Protein AF-A0A1S8MCD2-F1 (afdb_monomer)

Nearest PDB structures (foldseek):
  2xwx-assembly1_B  TM=6.513E-01  e=1.993E-03  Vibrio cholerae
  5uj6-assembly1_A  TM=4.988E-01  e=7.767E-04  Bacteroides uniformis str. 3978 T3 ii
  6nzg-assembly1_B  TM=4.673E-01  e=6.995E-04  Bacteroides uniformis
  5t9a-assembly2_B  TM=4.286E-01  e=3.362E-04  Bacteroides uniformis
  5t9g-assembly1_A  TM=4.268E-01  e=4.602E-04  Bacteroides uniformis

Solvent-accessible surface area (backbone atoms only — not comparable to full-atom values): 8381 Å² total; per-residue (Å²): 141,89,80,87,84,85,86,89,83,84,89,81,93,78,82,91,71,86,78,74,85,75,77,81,76,82,76,82,75,76,79,70,88,53,50,67,48,74,48,79,56,87,36,88,93,63,47,35,64,31,43,36,41,31,45,73,45,83,35,26,43,33,37,37,45,32,20,82,9,91,54,42,35,35,39,42,37,34,42,32,38,18,33,90,82,70,48,74,52,78,67,44,82,47,75,48,76,38,50,50,65,34,72,48,81,47,76,47,83,41,76,67,36,50,33,32,37,41,36,38,38,33,23,41,80,85,67,47,78,71,47,70,55,73,46,80,43,75,74

Foldseek 3Di:
DDDDDDDDDDDDDDDDDDPPPDDPPPPPPPPPVWPKDWDWDQQPPQWTWIKIWTPPDQFKIKMKIFTQGQFKKKKWKKKWFAAPVRDTDDIDTDIDIAGHGGMDMDMDGGHRGQKIKMWMWMATPVRHTRDTDIDIGGD

Mean predicted aligned error: 14.17 Å

pLDDT: mean 70.6, std 20.23, range [32.56, 93.0]

Organism: NCBI:txid36839

Structure (mmCIF, N/CA/C/O backbone):
data_AF-A0A1S8MCD2-F1
#
_entry.id   AF-A0A1S8MCD2-F1
#
loop_
_atom_site.group_PDB
_atom_site.id
_atom_site.type_symbol
_atom_site.label_atom_id
_atom_site.label_alt_id
_atom_site.label_comp_id
_atom_site.label_asym_id
_atom_site.label_entity_id
_atom_site.label_seq_id
_atom_site.pdbx_PDB_ins_code
_atom_site.Cartn_x
_atom_site.Cartn_y
_atom_site.Cartn_z
_atom_site.occupancy
_atom_site.B_iso_or_equiv
_atom_site.auth_seq_id
_atom_site.auth_comp_id
_atom_site.auth_asym_id
_atom_site.auth_atom_id
_atom_site.pdbx_PDB_model_num
ATOM 1 N N . MET A 1 1 ? -11.016 -86.903 -20.404 1.00 40.69 1 MET A N 1
ATOM 2 C CA . MET A 1 1 ? -9.928 -86.639 -19.438 1.00 40.69 1 MET A CA 1
ATOM 3 C C . MET A 1 1 ? -10.547 -85.975 -18.213 1.00 40.69 1 MET A C 1
ATOM 5 O O . MET A 1 1 ? -11.272 -85.002 -18.354 1.00 40.69 1 MET A O 1
ATOM 9 N N . THR A 1 2 ? -10.389 -86.602 -17.054 1.00 37.03 2 THR A N 1
ATOM 10 C CA . THR A 1 2 ? -11.193 -86.437 -15.831 1.00 37.03 2 THR A CA 1
ATOM 11 C C . THR A 1 2 ? -10.476 -85.545 -14.813 1.00 37.03 2 THR A C 1
ATOM 13 O O . THR A 1 2 ? -9.286 -85.756 -14.609 1.00 37.03 2 THR A O 1
ATOM 16 N N . LYS A 1 3 ? -11.194 -84.632 -14.135 1.00 38.38 3 LYS A N 1
ATOM 17 C CA . LYS A 1 3 ? -10.928 -84.040 -12.789 1.00 38.38 3 LYS A CA 1
ATOM 18 C C . LYS A 1 3 ? -12.126 -83.101 -12.480 1.00 38.38 3 LYS A C 1
ATOM 20 O O . LYS A 1 3 ? -12.329 -82.172 -13.241 1.00 38.38 3 LYS A O 1
ATOM 25 N N . LYS A 1 4 ? -13.102 -83.351 -11.581 1.00 38.12 4 LYS A N 1
ATOM 26 C CA . LYS A 1 4 ? -13.091 -83.557 -10.105 1.00 38.12 4 LYS A CA 1
ATOM 27 C C . LYS A 1 4 ? -12.219 -82.463 -9.431 1.00 38.12 4 LYS A C 1
ATOM 29 O O . LYS A 1 4 ? -11.036 -82.442 -9.723 1.00 38.12 4 LYS A O 1
ATOM 34 N N . ARG A 1 5 ? -12.688 -81.550 -8.556 1.00 41.28 5 ARG A N 1
ATOM 35 C CA . ARG A 1 5 ? -13.653 -81.665 -7.439 1.00 41.28 5 ARG A CA 1
ATOM 36 C C . ARG A 1 5 ? -14.155 -80.298 -6.883 1.00 41.28 5 ARG A C 1
ATOM 38 O O . ARG A 1 5 ? -13.350 -79.398 -6.720 1.00 41.28 5 ARG A O 1
ATOM 45 N N . PHE A 1 6 ? -15.442 -80.281 -6.498 1.00 39.59 6 PHE A N 1
ATOM 46 C CA . PHE A 1 6 ? -16.081 -79.812 -5.239 1.00 39.59 6 PHE A CA 1
ATOM 47 C C . PHE A 1 6 ? -16.164 -78.321 -4.796 1.00 39.59 6 PHE A C 1
ATOM 49 O O . PHE A 1 6 ? -15.182 -77.725 -4.384 1.00 39.59 6 PHE A O 1
ATOM 56 N N . PHE A 1 7 ? -17.427 -77.848 -4.758 1.00 37.06 7 PHE A N 1
ATOM 57 C CA . PHE A 1 7 ? -18.217 -77.211 -3.671 1.00 37.06 7 PHE A CA 1
ATOM 58 C C . PHE A 1 7 ? -17.758 -75.941 -2.900 1.00 37.06 7 PHE A C 1
ATOM 60 O O . PHE A 1 7 ? -16.881 -75.991 -2.049 1.00 37.06 7 PHE A O 1
ATOM 67 N N . SER A 1 8 ? -18.571 -74.887 -3.103 1.00 41.56 8 SER A N 1
ATOM 68 C CA . SER A 1 8 ? -19.297 -74.024 -2.136 1.00 41.56 8 SER A CA 1
ATOM 69 C C . SER A 1 8 ? -18.596 -73.101 -1.125 1.00 41.56 8 SER A C 1
ATOM 71 O O . SER A 1 8 ? -18.071 -73.556 -0.119 1.00 41.56 8 SER A O 1
ATOM 73 N N . ALA A 1 9 ? -18.858 -71.794 -1.281 1.00 39.81 9 ALA A N 1
ATOM 74 C CA . ALA A 1 9 ? -19.396 -70.875 -0.255 1.00 39.81 9 ALA A CA 1
ATOM 75 C C . ALA A 1 9 ? -19.904 -69.611 -0.991 1.00 39.81 9 ALA A C 1
ATOM 77 O O . ALA A 1 9 ? -19.141 -68.939 -1.670 1.00 39.81 9 ALA A O 1
ATOM 78 N N . LEU A 1 10 ? -21.211 -69.453 -1.206 1.00 34.06 10 LEU A N 1
ATOM 79 C CA . LEU A 1 10 ? -22.146 -68.728 -0.338 1.00 34.06 10 LEU A CA 1
ATOM 80 C C . LEU A 1 10 ? -21.792 -67.232 -0.149 1.00 34.06 10 LEU A C 1
ATOM 82 O O . LEU A 1 10 ? -20.926 -66.892 0.641 1.00 34.06 10 LEU A O 1
ATOM 86 N N . LEU A 1 11 ? -22.569 -66.392 -0.851 1.00 32.56 11 LEU A N 1
ATOM 87 C CA . LEU A 1 11 ? -23.203 -65.148 -0.379 1.00 32.56 11 LEU A CA 1
ATOM 88 C C . LEU A 1 11 ? -22.311 -63.987 0.115 1.00 32.56 11 LEU A C 1
ATOM 90 O O . LEU A 1 11 ? -21.741 -64.058 1.193 1.00 32.56 11 LEU A O 1
ATOM 94 N N . ALA A 1 12 ? -22.362 -62.842 -0.580 1.00 40.19 12 ALA A N 1
ATOM 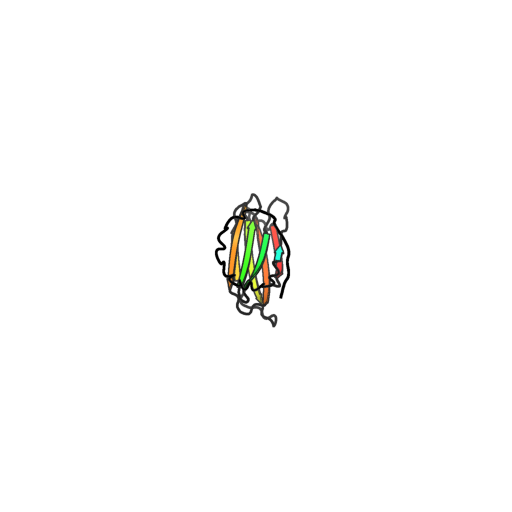95 C CA . ALA A 1 12 ? -23.023 -61.633 -0.056 1.00 40.19 12 ALA A CA 1
ATOM 96 C C . ALA A 1 12 ? -22.869 -60.411 -0.986 1.00 40.19 12 ALA A C 1
ATOM 98 O O . ALA A 1 12 ? -21.778 -59.985 -1.349 1.00 40.19 12 ALA A O 1
ATOM 99 N N . LEU A 1 13 ? -24.038 -59.869 -1.323 1.00 37.00 13 LEU A N 1
ATOM 100 C CA . LEU A 1 13 ? -24.398 -58.490 -1.646 1.00 37.00 13 LEU A CA 1
ATOM 101 C C . LEU A 1 13 ? -23.304 -57.420 -1.428 1.00 37.00 13 LEU A C 1
ATOM 103 O O . LEU A 1 13 ? -22.918 -57.144 -0.296 1.00 37.00 13 LEU A O 1
ATOM 107 N N . THR A 1 14 ? -22.911 -56.709 -2.486 1.00 47.19 14 THR A N 1
ATOM 108 C CA . THR A 1 14 ? -22.365 -55.348 -2.351 1.00 47.19 14 THR A CA 1
ATOM 109 C C . THR A 1 14 ? -23.039 -54.416 -3.348 1.00 47.19 14 THR A C 1
ATOM 111 O O . THR A 1 14 ? -23.141 -54.695 -4.541 1.00 47.19 14 THR A O 1
ATOM 114 N N . LEU A 1 15 ? -23.593 -53.346 -2.779 1.00 38.69 15 LEU A N 1
ATOM 115 C CA . LEU A 1 15 ? -24.427 -52.343 -3.416 1.00 38.69 15 LEU A CA 1
ATOM 116 C C . LEU A 1 15 ? -23.725 -51.682 -4.607 1.00 38.69 15 LEU A C 1
ATOM 118 O O . LEU A 1 15 ? -22.582 -51.238 -4.521 1.00 38.69 15 LEU A O 1
ATOM 122 N N . SER A 1 16 ? -24.486 -51.523 -5.684 1.00 43.44 16 SER A N 1
ATOM 123 C CA . SER A 1 16 ? -24.221 -50.595 -6.775 1.00 43.44 16 SER A CA 1
ATOM 124 C C . SER A 1 16 ? -24.156 -49.155 -6.253 1.00 43.44 16 SER A C 1
ATOM 126 O O . SER A 1 16 ? -25.191 -48.551 -5.967 1.00 43.44 16 SER A O 1
ATOM 128 N N . ILE A 1 17 ? -22.951 -48.592 -6.161 1.00 45.66 17 ILE A N 1
ATOM 129 C CA . ILE A 1 17 ? -22.743 -47.145 -6.056 1.00 45.66 17 ILE A CA 1
ATOM 130 C C . ILE A 1 17 ? -22.306 -46.669 -7.438 1.00 45.66 17 ILE A C 1
ATOM 132 O O . ILE A 1 17 ? -21.267 -47.079 -7.954 1.00 45.66 17 ILE A O 1
ATOM 136 N N . GLY A 1 18 ? -23.153 -45.844 -8.055 1.00 37.19 18 GLY A N 1
ATOM 137 C CA . GLY A 1 18 ? -22.902 -45.226 -9.348 1.00 37.19 18 GLY A CA 1
ATOM 138 C C . GLY A 1 18 ? -21.612 -44.415 -9.320 1.00 37.19 18 GLY A C 1
ATOM 139 O O . GLY A 1 18 ? -21.529 -43.370 -8.680 1.00 37.19 18 GLY A O 1
ATOM 140 N N . ILE A 1 19 ? -20.607 -44.895 -10.041 1.00 42.59 19 ILE A N 1
ATOM 141 C CA . ILE A 1 19 ? -19.415 -44.123 -10.369 1.00 42.59 19 ILE A CA 1
ATOM 142 C C . ILE A 1 19 ? -19.798 -43.094 -11.435 1.00 42.59 19 ILE A C 1
ATOM 144 O O . ILE A 1 19 ? -19.799 -43.384 -12.629 1.00 42.59 19 ILE A O 1
ATOM 148 N N . SER A 1 20 ? -20.147 -41.877 -11.007 1.00 43.69 20 SER A N 1
ATOM 149 C CA . SER A 1 20 ? -20.103 -40.730 -11.913 1.00 43.69 20 SER A CA 1
ATOM 150 C C . SER A 1 20 ? -18.639 -40.543 -12.306 1.00 43.69 20 SER A C 1
ATOM 152 O O . SER A 1 20 ? -17.791 -40.290 -11.447 1.00 43.69 20 SER A O 1
ATOM 154 N N . SER A 1 21 ? -18.335 -40.720 -13.585 1.00 45.06 21 SER A N 1
ATOM 155 C CA . SER A 1 21 ? -17.018 -40.494 -14.166 1.00 45.06 21 SER A CA 1
ATOM 156 C C . SER A 1 21 ? -16.655 -39.011 -14.061 1.00 45.06 21 SER A C 1
ATOM 158 O O . SER A 1 21 ? -16.952 -38.224 -14.960 1.00 45.06 21 SER A O 1
ATOM 160 N N . GLN A 1 22 ? -16.034 -38.609 -12.955 1.00 48.00 22 GLN A N 1
ATOM 161 C CA . GLN A 1 22 ? -15.387 -37.307 -12.861 1.00 48.00 22 GLN A CA 1
ATOM 162 C C . GLN A 1 22 ? -14.079 -37.382 -13.648 1.00 48.00 22 GLN A C 1
ATOM 164 O O . GLN A 1 22 ? -13.113 -38.013 -13.224 1.00 48.00 22 GLN A O 1
ATOM 169 N N . ILE A 1 23 ? -14.073 -36.766 -14.829 1.00 50.31 23 ILE A N 1
ATOM 170 C CA . ILE A 1 23 ? -12.854 -36.467 -15.579 1.00 50.31 23 ILE A CA 1
ATOM 171 C C . ILE A 1 23 ? -12.047 -35.494 -14.707 1.00 50.31 23 ILE A C 1
ATOM 173 O O . ILE A 1 23 ? -12.554 -34.407 -14.421 1.00 50.31 23 ILE A O 1
ATOM 177 N N . PRO A 1 24 ? -10.825 -35.828 -14.259 1.00 46.66 24 PRO A N 1
ATOM 178 C CA . PRO A 1 24 ? -10.015 -34.866 -13.535 1.00 46.66 24 PRO A CA 1
ATOM 179 C C . PRO A 1 24 ? -9.584 -33.771 -14.515 1.00 46.66 24 PRO A C 1
ATOM 181 O O . PRO A 1 24 ? -8.709 -33.970 -15.358 1.00 46.66 24 PRO A O 1
ATOM 184 N N . THR A 1 25 ? -10.207 -32.596 -14.422 1.00 46.53 25 THR A N 1
ATOM 185 C CA . THR A 1 25 ? -9.658 -31.378 -15.015 1.00 46.53 25 THR A CA 1
ATOM 186 C C . THR A 1 25 ? -8.332 -31.106 -14.327 1.00 46.53 25 THR A C 1
ATOM 188 O O . THR A 1 25 ? -8.298 -30.784 -13.138 1.00 46.53 25 THR A O 1
ATOM 191 N N . LEU A 1 26 ? -7.240 -31.275 -15.069 1.00 38.09 26 LEU A N 1
ATOM 192 C CA . LEU A 1 26 ? -5.897 -30.926 -14.634 1.00 38.09 26 LEU A CA 1
ATOM 193 C C . LEU A 1 26 ? -5.861 -29.403 -14.414 1.00 38.09 26 LEU A C 1
ATOM 195 O O . LEU A 1 26 ? -5.624 -28.627 -15.339 1.00 38.09 26 LEU A O 1
ATOM 199 N N . ALA A 1 27 ? -6.170 -28.955 -13.198 1.00 41.62 27 ALA A N 1
ATOM 200 C CA . ALA A 1 27 ? -5.966 -27.573 -12.807 1.00 41.62 27 ALA A CA 1
ATOM 201 C C . ALA A 1 27 ? -4.454 -27.333 -12.814 1.00 41.62 27 ALA A C 1
ATOM 203 O O . ALA A 1 27 ? -3.738 -27.750 -11.905 1.00 41.62 27 ALA A O 1
ATOM 204 N N . SER A 1 28 ? -3.952 -26.693 -13.870 1.00 39.44 28 SER A N 1
ATOM 205 C CA . SER A 1 28 ? -2.584 -26.187 -13.902 1.00 39.44 28 SER A CA 1
ATOM 206 C C . SER A 1 28 ? -2.485 -25.026 -12.914 1.00 39.44 28 SER A C 1
ATOM 208 O O . SER A 1 28 ? -2.577 -23.856 -13.287 1.00 39.44 28 SER A O 1
ATOM 210 N N . ALA A 1 29 ? -2.302 -25.347 -11.635 1.00 36.12 29 ALA A N 1
ATOM 211 C CA . ALA A 1 29 ? -1.879 -24.388 -10.636 1.00 36.12 29 ALA A CA 1
ATOM 212 C C . ALA A 1 29 ? -0.443 -23.976 -10.980 1.00 36.12 29 ALA A C 1
ATOM 214 O O . ALA A 1 29 ? 0.527 -24.651 -10.640 1.00 36.12 29 ALA A O 1
ATOM 215 N N . LYS A 1 30 ? -0.296 -22.863 -11.703 1.00 34.94 30 LYS A N 1
ATOM 216 C CA . LYS A 1 30 ? 0.991 -22.182 -11.784 1.00 34.94 30 LYS A CA 1
ATOM 217 C C . LYS A 1 30 ? 1.255 -21.612 -10.397 1.00 34.94 30 LYS A C 1
ATOM 219 O O . LYS A 1 30 ? 0.736 -20.551 -10.060 1.00 34.94 30 LYS A O 1
ATOM 224 N N . THR A 1 31 ? 2.043 -22.324 -9.597 1.00 38.03 31 THR A N 1
ATOM 225 C CA . THR A 1 31 ? 2.591 -21.802 -8.346 1.00 38.03 31 THR A CA 1
ATOM 226 C C . THR A 1 31 ? 3.483 -20.618 -8.695 1.00 38.03 31 THR A C 1
ATOM 228 O O . THR A 1 31 ? 4.659 -20.767 -9.023 1.00 38.03 31 THR A O 1
ATOM 231 N N . VAL A 1 32 ? 2.913 -19.414 -8.695 1.00 44.12 32 VAL A N 1
ATOM 232 C CA . VAL A 1 32 ? 3.715 -18.200 -8.611 1.00 44.12 32 VAL A CA 1
ATOM 233 C C . VAL A 1 32 ? 4.265 -18.220 -7.192 1.00 44.12 32 VAL A C 1
ATOM 235 O O . VAL A 1 32 ? 3.495 -18.141 -6.241 1.00 44.12 32 VAL A O 1
ATOM 238 N N . ASN A 1 33 ? 5.578 -18.399 -7.042 1.00 38.66 33 ASN A N 1
ATOM 239 C CA . ASN A 1 33 ? 6.271 -18.224 -5.765 1.00 38.66 33 ASN A CA 1
ATOM 240 C C . ASN A 1 33 ? 6.185 -16.744 -5.366 1.00 38.66 33 ASN A C 1
ATOM 242 O O . ASN A 1 33 ? 7.126 -15.973 -5.527 1.00 38.66 33 ASN A O 1
ATOM 246 N N . THR A 1 34 ? 5.014 -16.324 -4.907 1.00 46.00 34 THR A N 1
ATOM 247 C CA . THR A 1 34 ? 4.769 -15.008 -4.343 1.00 46.00 34 THR A CA 1
ATOM 248 C C . THR A 1 34 ? 5.328 -14.986 -2.944 1.00 46.00 34 THR A C 1
ATOM 250 O O . THR A 1 34 ? 4.684 -15.464 -2.011 1.00 46.00 34 THR A O 1
ATOM 253 N N . LYS A 1 35 ? 6.514 -14.404 -2.775 1.00 51.19 35 LYS A N 1
ATOM 254 C CA . LYS A 1 35 ? 6.898 -13.916 -1.455 1.00 51.19 35 LYS A CA 1
ATOM 255 C C . LYS A 1 35 ? 5.899 -12.817 -1.090 1.00 51.19 35 LYS A C 1
ATOM 257 O O . LYS A 1 35 ? 5.889 -11.755 -1.707 1.00 51.19 35 LYS A O 1
ATOM 262 N N . ALA A 1 36 ? 4.988 -13.122 -0.170 1.00 52.50 36 ALA A N 1
ATOM 263 C CA . ALA A 1 36 ? 4.137 -12.121 0.445 1.00 52.50 36 ALA A CA 1
ATOM 264 C C . ALA A 1 36 ? 4.984 -11.387 1.484 1.00 52.50 36 ALA A C 1
ATOM 266 O O . ALA A 1 36 ? 5.584 -12.010 2.360 1.00 52.50 36 ALA A O 1
ATOM 267 N N . TYR A 1 37 ? 5.070 -10.074 1.348 1.00 55.00 37 TYR A N 1
ATOM 268 C CA . TYR A 1 37 ? 5.652 -9.219 2.362 1.00 55.00 37 TYR A CA 1
ATOM 269 C C . TYR A 1 37 ? 4.519 -8.713 3.245 1.00 55.00 37 TYR A C 1
ATOM 271 O O . TYR A 1 37 ? 3.604 -8.076 2.733 1.00 55.00 37 TYR A O 1
ATOM 279 N N . THR A 1 38 ? 4.584 -8.981 4.544 1.00 57.09 38 THR A N 1
ATOM 280 C CA . THR A 1 38 ? 3.648 -8.430 5.528 1.00 57.09 38 THR A CA 1
ATOM 281 C C . THR A 1 38 ? 4.459 -7.671 6.561 1.00 57.09 38 THR A C 1
ATOM 283 O O . THR A 1 38 ? 5.372 -8.232 7.167 1.00 57.09 38 THR A O 1
ATOM 286 N N . ASN A 1 39 ? 4.137 -6.398 6.753 1.00 55.47 39 ASN A N 1
ATOM 287 C CA . ASN A 1 39 ? 4.675 -5.585 7.827 1.00 55.47 39 ASN A CA 1
ATOM 288 C C . ASN A 1 39 ? 3.525 -5.192 8.747 1.00 55.47 39 ASN A C 1
ATOM 290 O O . ASN A 1 39 ? 2.637 -4.437 8.351 1.00 55.47 39 ASN A O 1
ATOM 294 N N . SER A 1 40 ? 3.562 -5.735 9.959 1.00 53.34 40 SER A N 1
ATOM 295 C CA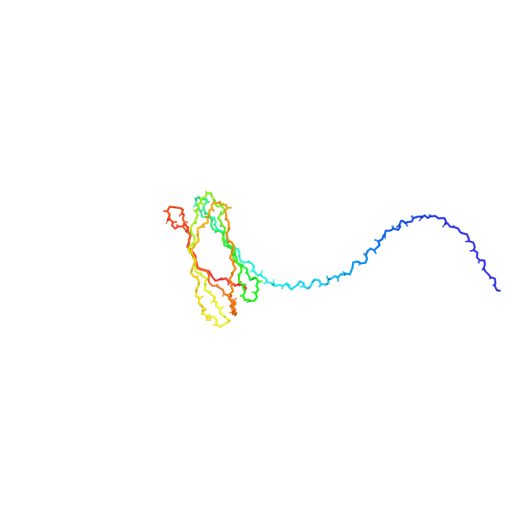 . SER A 1 40 ? 2.661 -5.378 11.044 1.00 53.34 40 SER A CA 1
ATOM 296 C C . SER A 1 40 ? 3.502 -4.817 12.168 1.00 53.34 40 SER A C 1
ATOM 298 O O . SER A 1 40 ? 4.372 -5.510 12.700 1.00 53.34 40 SER A O 1
ATOM 300 N N . LYS A 1 41 ? 3.270 -3.558 12.521 1.00 54.91 41 LYS A N 1
ATOM 301 C CA . LYS A 1 41 ? 4.006 -2.903 13.594 1.00 54.91 41 LYS A CA 1
ATOM 302 C C . LYS A 1 41 ? 3.005 -2.172 14.474 1.00 54.91 41 LYS A C 1
ATOM 304 O O . LYS A 1 41 ? 2.224 -1.357 14.002 1.00 54.91 41 LYS A O 1
ATOM 309 N N . ASN A 1 42 ? 2.987 -2.553 15.749 1.00 52.00 42 ASN A N 1
ATOM 310 C CA . ASN A 1 42 ? 2.132 -1.938 16.754 1.00 52.00 42 ASN A CA 1
ATOM 311 C C . ASN A 1 42 ? 2.777 -0.628 17.196 1.00 52.00 42 ASN A C 1
ATOM 313 O O . ASN A 1 42 ? 3.830 -0.649 17.836 1.00 52.00 42 ASN A O 1
ATOM 317 N N . TYR A 1 43 ? 2.150 0.494 16.865 1.00 51.16 43 TYR A N 1
ATOM 318 C CA . TYR A 1 43 ? 2.570 1.801 17.342 1.00 51.16 43 TYR A CA 1
ATOM 319 C C . TYR A 1 43 ? 1.736 2.119 18.584 1.00 51.16 43 TYR A C 1
ATOM 321 O O . TYR A 1 43 ? 0.506 2.075 18.562 1.00 51.16 43 TYR A O 1
ATOM 329 N N . GLY A 1 44 ? 2.402 2.308 19.727 1.00 44.53 44 GLY A N 1
ATOM 330 C CA . GLY A 1 44 ? 1.730 2.619 20.992 1.00 44.53 44 GLY A CA 1
ATOM 331 C C . GLY A 1 44 ? 0.721 3.767 20.833 1.00 44.53 44 GLY A C 1
ATOM 332 O O . GLY A 1 44 ? 0.934 4.646 20.007 1.00 44.53 44 GLY A O 1
ATOM 333 N N . ALA A 1 45 ? -0.353 3.729 21.636 1.00 42.59 45 ALA A N 1
ATOM 334 C CA . ALA A 1 45 ? -1.662 4.405 21.474 1.00 42.59 45 ALA A CA 1
ATOM 335 C C . ALA A 1 45 ? -2.756 3.566 20.780 1.00 42.59 45 ALA A C 1
ATOM 337 O O . ALA A 1 45 ? -3.885 4.026 20.624 1.00 42.59 45 ALA A O 1
ATOM 338 N N . GLY A 1 46 ? -2.456 2.308 20.435 1.00 53.28 46 GLY A N 1
ATOM 339 C CA . GLY A 1 46 ? -3.432 1.372 19.869 1.00 53.28 46 GLY A CA 1
ATOM 340 C C . GLY A 1 46 ? -3.707 1.598 18.384 1.00 53.28 46 GLY A C 1
ATOM 341 O O . GLY A 1 46 ? -4.597 0.946 17.850 1.00 53.28 46 GLY A O 1
ATOM 342 N N . VAL A 1 47 ? -2.945 2.487 17.734 1.00 55.53 47 VAL A N 1
ATOM 343 C CA . VAL A 1 47 ? -3.065 2.815 16.312 1.00 55.53 47 VAL A CA 1
ATOM 344 C C . VAL A 1 47 ? -2.032 2.047 15.494 1.00 55.53 47 VAL A C 1
ATOM 346 O O . VAL A 1 47 ? -0.847 2.032 15.815 1.00 55.53 47 VAL A O 1
ATOM 349 N N . VAL A 1 48 ? -2.482 1.357 14.450 1.00 64.56 48 VAL A N 1
ATOM 350 C CA . VAL A 1 48 ? -1.674 0.403 13.683 1.00 64.56 48 VAL A CA 1
ATOM 351 C C . VAL A 1 48 ? -2.025 0.562 12.212 1.00 64.56 48 VAL A C 1
ATOM 353 O O . VAL A 1 48 ? -3.201 0.586 11.869 1.00 64.56 48 VAL A O 1
ATOM 356 N N . ALA A 1 49 ? -1.017 0.631 11.347 1.00 66.00 49 ALA A N 1
ATOM 357 C CA . ALA A 1 49 ? -1.185 0.448 9.911 1.00 66.00 49 ALA A CA 1
ATOM 358 C C . ALA A 1 49 ? -0.420 -0.812 9.510 1.00 66.00 49 ALA A C 1
ATOM 360 O O . ALA A 1 49 ? 0.796 -0.897 9.703 1.00 66.00 49 ALA A O 1
ATOM 361 N N . ASN A 1 50 ? -1.126 -1.803 8.976 1.00 74.69 50 ASN A N 1
ATOM 362 C CA . ASN A 1 50 ? -0.484 -2.989 8.426 1.00 74.69 50 ASN A CA 1
ATOM 363 C C . ASN A 1 50 ? -0.423 -2.861 6.917 1.00 74.69 50 ASN A C 1
ATOM 365 O O . ASN A 1 50 ? -1.439 -2.616 6.271 1.00 74.69 50 ASN A O 1
ATOM 369 N N . PHE A 1 51 ? 0.752 -3.122 6.360 1.00 76.00 51 PHE A N 1
ATOM 370 C CA . PHE A 1 51 ? 0.933 -3.159 4.922 1.00 76.00 51 PHE A CA 1
ATOM 371 C C . PHE A 1 51 ? 1.267 -4.576 4.490 1.00 76.00 51 PHE A C 1
ATOM 373 O O . PHE A 1 51 ? 2.217 -5.182 4.995 1.00 76.00 51 PHE A O 1
ATOM 380 N N . SER A 1 52 ? 0.524 -5.096 3.518 1.00 75.88 52 SER A N 1
ATOM 381 C CA . SER A 1 52 ? 0.889 -6.343 2.855 1.00 75.88 52 SER A CA 1
ATOM 382 C C . SER A 1 52 ? 1.057 -6.138 1.360 1.00 75.88 52 SER A C 1
ATOM 384 O O . SER A 1 52 ? 0.270 -5.440 0.733 1.00 75.88 52 SER A O 1
ATOM 386 N N . PHE A 1 53 ? 2.092 -6.744 0.784 1.00 75.31 53 PHE A N 1
ATOM 387 C CA . PHE A 1 53 ? 2.417 -6.671 -0.636 1.00 75.31 53 PHE A CA 1
ATOM 388 C C . PHE A 1 53 ? 2.638 -8.068 -1.185 1.00 75.31 53 PHE A C 1
ATOM 390 O O . PHE A 1 53 ? 3.340 -8.891 -0.596 1.00 75.31 53 PHE A O 1
ATOM 397 N N . ARG A 1 54 ? 2.074 -8.329 -2.359 1.00 72.06 54 ARG A N 1
ATOM 398 C CA . ARG A 1 54 ? 2.290 -9.577 -3.087 1.00 72.06 54 ARG A CA 1
ATOM 399 C C . ARG A 1 54 ? 2.336 -9.334 -4.586 1.00 72.06 54 ARG A C 1
ATOM 401 O O . ARG A 1 54 ? 1.574 -8.525 -5.121 1.00 72.06 54 ARG A O 1
ATOM 408 N N . ARG A 1 55 ? 3.182 -10.087 -5.294 1.00 71.88 55 ARG A N 1
ATOM 409 C CA . ARG A 1 55 ? 3.129 -10.138 -6.760 1.00 71.88 55 ARG A CA 1
ATOM 410 C C . ARG A 1 55 ? 1.844 -10.834 -7.193 1.00 71.88 55 ARG A C 1
ATOM 412 O O . ARG A 1 55 ? 1.733 -12.040 -7.098 1.00 71.88 55 ARG A O 1
ATOM 419 N N . TYR A 1 56 ? 0.858 -10.120 -7.705 1.00 70.00 56 TYR A N 1
ATOM 420 C CA . TYR A 1 56 ? -0.338 -10.797 -8.210 1.00 70.00 56 TYR A CA 1
ATOM 421 C C . TYR A 1 56 ? -0.075 -11.484 -9.561 1.00 70.00 56 TYR A C 1
ATOM 423 O O . TYR A 1 56 ? -0.602 -12.553 -9.850 1.00 70.00 56 TYR A O 1
ATOM 431 N N . SER A 1 57 ? 0.771 -10.875 -10.396 1.00 71.31 57 SER A N 1
ATOM 432 C CA . SER A 1 57 ? 1.206 -11.417 -11.689 1.00 71.31 57 SER A CA 1
ATOM 433 C C . SER A 1 57 ? 2.562 -10.804 -12.072 1.00 71.31 57 SER A C 1
ATOM 435 O O . SER A 1 57 ? 2.958 -9.835 -11.424 1.00 71.31 57 SER A O 1
ATOM 437 N N . PRO A 1 58 ? 3.267 -11.275 -13.121 1.00 68.12 58 PRO A N 1
ATOM 438 C CA . PRO A 1 58 ? 4.573 -10.727 -13.517 1.00 68.12 58 PRO A CA 1
ATOM 439 C C . PRO A 1 58 ? 4.613 -9.199 -13.666 1.00 68.12 58 PRO A C 1
ATOM 441 O O . PRO A 1 58 ? 5.650 -8.593 -13.440 1.00 68.12 58 PRO A O 1
ATOM 444 N N . ASN A 1 59 ? 3.467 -8.588 -13.981 1.00 72.88 59 ASN A N 1
ATOM 445 C CA . ASN A 1 59 ? 3.325 -7.154 -14.208 1.00 72.88 59 ASN A CA 1
ATOM 446 C C . ASN A 1 59 ? 2.378 -6.482 -13.208 1.00 72.88 59 ASN A C 1
ATOM 448 O O . ASN A 1 59 ? 1.947 -5.368 -13.465 1.00 72.88 59 ASN A O 1
ATOM 452 N N . LYS A 1 60 ? 1.945 -7.155 -12.134 1.00 78.94 60 LYS A N 1
ATOM 453 C CA . LYS A 1 60 ? 0.990 -6.572 -11.179 1.00 78.94 60 LYS A CA 1
ATOM 454 C C . LYS A 1 60 ? 1.425 -6.803 -9.748 1.00 78.94 60 LYS A C 1
ATOM 456 O O . LYS A 1 60 ? 1.714 -7.940 -9.369 1.00 78.94 60 LYS A O 1
ATOM 461 N N . ILE A 1 61 ? 1.337 -5.756 -8.943 1.00 79.69 61 ILE A N 1
ATOM 462 C CA . ILE A 1 61 ? 1.364 -5.864 -7.488 1.00 79.69 61 ILE A CA 1
ATOM 463 C C . ILE A 1 61 ? -0.049 -5.725 -6.949 1.00 79.69 61 ILE A C 1
ATOM 465 O O . ILE A 1 61 ? -0.834 -4.911 -7.435 1.00 79.69 61 ILE A O 1
ATOM 469 N N . LYS A 1 62 ? -0.369 -6.537 -5.948 1.00 83.94 62 LYS A N 1
ATOM 470 C CA . LYS A 1 62 ? -1.514 -6.301 -5.079 1.00 83.94 62 LYS A CA 1
ATOM 471 C C . LYS A 1 62 ? -0.973 -5.938 -3.707 1.00 83.94 62 LYS A C 1
ATOM 473 O O . LYS A 1 62 ? -0.045 -6.596 -3.230 1.00 83.94 62 LYS A O 1
ATOM 478 N N . TYR A 1 63 ? -1.540 -4.909 -3.105 1.00 81.50 63 TYR A N 1
ATOM 479 C CA . TYR A 1 63 ? -1.207 -4.518 -1.750 1.00 81.50 63 TYR A CA 1
ATOM 480 C C . TYR A 1 63 ? -2.454 -4.145 -0.966 1.00 81.50 63 TYR A C 1
ATOM 482 O O . TYR A 1 63 ? -3.460 -3.755 -1.551 1.00 81.50 63 TYR A O 1
ATOM 490 N N . ASN A 1 64 ? -2.382 -4.330 0.342 1.00 86.62 64 ASN A N 1
ATOM 491 C CA . ASN A 1 64 ? -3.448 -4.030 1.282 1.00 86.62 64 ASN A CA 1
ATOM 492 C C . ASN A 1 64 ? -2.882 -3.140 2.381 1.00 86.62 64 ASN A C 1
ATOM 494 O O . ASN A 1 64 ? -1.759 -3.382 2.841 1.00 86.62 64 ASN A O 1
ATOM 498 N N . ILE A 1 65 ? -3.659 -2.139 2.775 1.00 86.75 65 ILE A N 1
ATOM 499 C CA . ILE A 1 65 ? -3.387 -1.303 3.937 1.00 86.75 65 ILE A CA 1
ATOM 500 C C . ILE A 1 65 ? -4.572 -1.477 4.878 1.00 86.75 65 ILE A C 1
ATOM 502 O O . ILE A 1 65 ? -5.696 -1.179 4.488 1.00 86.75 65 ILE A O 1
ATOM 506 N N . SER A 1 66 ? -4.333 -1.966 6.090 1.00 8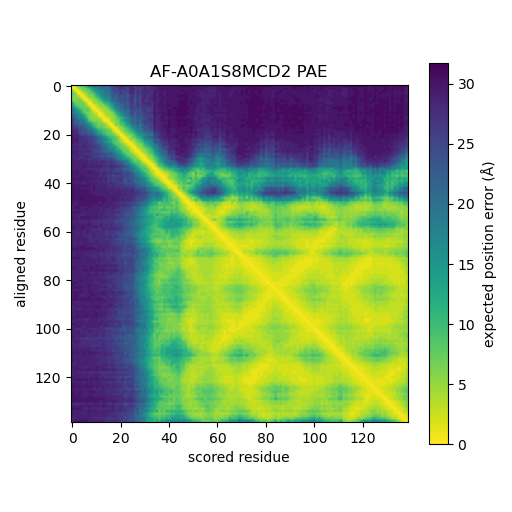5.88 66 SER A N 1
ATOM 507 C CA . SER A 1 66 ? -5.388 -2.167 7.088 1.00 85.88 66 SER A CA 1
ATOM 508 C C . SER A 1 66 ? -5.125 -1.368 8.349 1.00 85.88 66 SER A C 1
ATOM 510 O O . SER A 1 66 ? -3.977 -1.209 8.777 1.00 85.88 66 SER A O 1
ATOM 512 N N . ASN A 1 67 ? -6.216 -0.905 8.948 1.00 88.06 67 ASN A N 1
ATOM 513 C CA . ASN A 1 67 ? -6.239 -0.166 10.193 1.00 88.06 67 ASN A CA 1
ATOM 514 C C . ASN A 1 67 ? -6.967 -0.983 11.271 1.00 88.06 67 ASN A C 1
ATOM 516 O O . ASN A 1 67 ? -8.154 -0.774 11.498 1.00 88.06 67 ASN A O 1
ATOM 520 N N . PRO A 1 68 ? -6.298 -1.901 11.988 1.00 82.19 68 PRO A N 1
ATOM 521 C CA . PRO A 1 68 ? -6.939 -2.657 13.064 1.00 82.19 68 PRO A CA 1
ATOM 522 C C . PRO A 1 68 ? -7.121 -1.832 14.354 1.00 82.19 68 PRO A C 1
ATOM 524 O O . PRO A 1 68 ? -7.363 -2.401 15.416 1.00 82.19 68 PRO A O 1
ATOM 527 N N . SER A 1 69 ? -6.934 -0.509 14.302 1.00 81.69 69 SER A N 1
ATOM 528 C CA . SER A 1 69 ? -7.110 0.361 15.460 1.00 81.69 69 SER A CA 1
ATOM 529 C C . SER A 1 69 ? -8.548 0.820 15.643 1.00 81.69 69 SER A C 1
ATOM 531 O O . SER A 1 69 ? -9.375 0.733 14.740 1.00 81.69 69 SER A O 1
ATOM 533 N N . SER A 1 70 ? -8.837 1.371 16.822 1.00 84.31 70 SER A N 1
ATOM 534 C CA . SER A 1 70 ? -10.129 1.984 17.138 1.00 84.31 70 SER A CA 1
ATOM 535 C C . SER A 1 70 ? -10.298 3.408 16.595 1.00 84.31 70 SER A C 1
ATOM 537 O O . SER A 1 70 ? -11.366 3.992 16.774 1.00 84.31 70 SER A O 1
ATOM 539 N N . GLN A 1 71 ? -9.281 3.975 15.942 1.00 85.38 71 GLN A N 1
ATOM 540 C CA . GLN A 1 71 ? -9.280 5.356 15.453 1.00 85.38 71 GLN A CA 1
ATOM 541 C C . GLN A 1 71 ? -9.035 5.392 13.946 1.00 85.38 71 GLN A C 1
ATOM 543 O O . GLN A 1 71 ? -8.409 4.494 13.398 1.00 85.38 71 GLN A O 1
ATOM 548 N N . GLN A 1 72 ? -9.518 6.430 13.267 1.00 90.38 72 GLN A N 1
ATOM 549 C CA . GLN A 1 72 ? -9.211 6.641 11.854 1.00 90.38 72 GLN A CA 1
ATOM 550 C C . GLN A 1 72 ? -7.727 6.996 11.679 1.00 90.38 72 GLN A C 1
ATOM 552 O O . GLN A 1 72 ? -7.153 7.716 12.500 1.00 90.38 72 GLN A O 1
ATOM 557 N N . ILE A 1 73 ? -7.130 6.528 10.584 1.00 90.00 73 ILE A N 1
ATOM 558 C CA . ILE A 1 73 ? -5.774 6.902 10.173 1.00 90.00 73 ILE A CA 1
ATOM 559 C C . ILE A 1 73 ? -5.769 7.483 8.767 1.00 90.00 73 ILE A C 1
ATOM 561 O O . ILE A 1 73 ? -6.638 7.184 7.949 1.00 90.00 73 ILE A O 1
ATOM 565 N N . THR A 1 74 ? -4.748 8.273 8.461 1.00 92.25 74 THR A N 1
ATOM 566 C CA . THR A 1 74 ? -4.446 8.696 7.094 1.00 92.25 74 THR A CA 1
ATOM 567 C C . THR A 1 74 ? -3.035 8.267 6.725 1.00 92.25 74 THR A C 1
ATOM 569 O O . THR A 1 74 ? -2.084 8.550 7.449 1.00 92.25 74 THR A O 1
ATOM 572 N N . VAL A 1 75 ? -2.899 7.575 5.597 1.00 90.44 75 VAL A N 1
ATOM 573 C CA . VAL A 1 75 ? -1.629 7.076 5.075 1.00 90.44 75 VAL A CA 1
ATOM 574 C C . VAL A 1 75 ? -1.306 7.799 3.776 1.00 90.44 75 VAL A C 1
ATOM 576 O O . VAL A 1 75 ? -2.018 7.659 2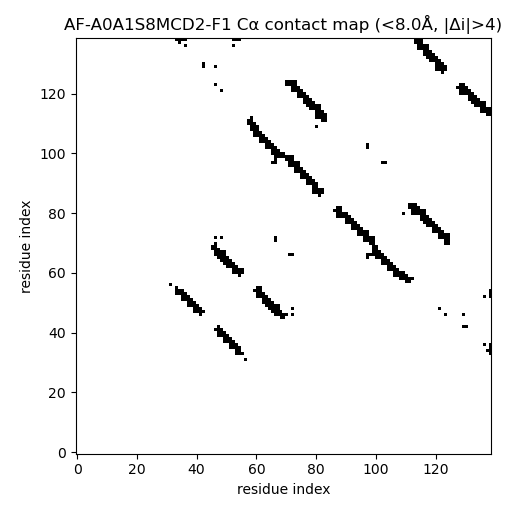.780 1.00 90.44 75 VAL A O 1
ATOM 579 N N . ASP A 1 76 ? -0.205 8.536 3.784 1.00 91.31 76 ASP A N 1
ATOM 580 C CA . ASP A 1 76 ? 0.441 9.071 2.592 1.00 91.31 76 ASP A CA 1
ATOM 581 C C . ASP A 1 76 ? 1.536 8.083 2.178 1.00 91.31 76 ASP A C 1
ATOM 583 O O . ASP A 1 76 ? 2.401 7.747 2.988 1.00 91.31 76 ASP A O 1
ATOM 587 N N . TYR A 1 77 ? 1.505 7.571 0.949 1.00 88.88 77 TYR A N 1
ATOM 588 C CA . TYR A 1 77 ? 2.495 6.605 0.486 1.00 88.88 77 TYR A CA 1
ATOM 589 C C . TYR A 1 77 ? 2.859 6.768 -0.987 1.00 88.88 77 TYR A C 1
ATOM 591 O O . TYR A 1 77 ? 2.028 7.088 -1.833 1.00 88.88 77 TYR A O 1
ATOM 599 N N . THR A 1 78 ? 4.119 6.469 -1.282 1.00 90.56 78 THR A N 1
ATOM 600 C CA . THR A 1 78 ? 4.701 6.452 -2.616 1.00 90.56 78 THR A CA 1
ATOM 601 C C . THR A 1 78 ? 5.169 5.043 -2.954 1.00 90.56 78 THR A C 1
ATOM 603 O O . THR A 1 78 ? 5.917 4.431 -2.188 1.00 90.56 78 THR A O 1
ATOM 606 N N . ILE A 1 79 ? 4.787 4.53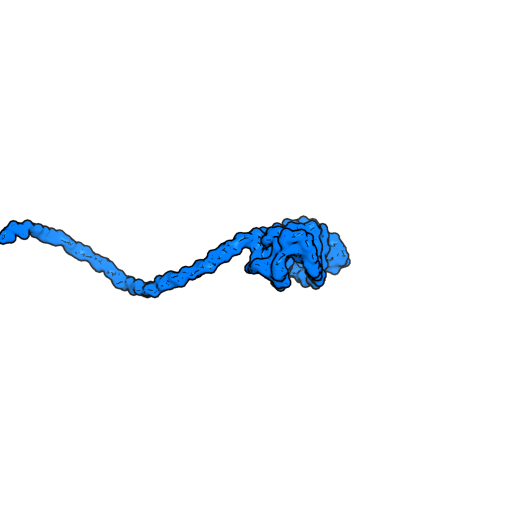4 -4.127 1.00 88.88 79 ILE A N 1
ATOM 607 C CA . ILE A 1 79 ? 5.326 3.285 -4.680 1.00 88.88 79 ILE A CA 1
ATOM 608 C C . ILE A 1 79 ? 6.199 3.603 -5.890 1.00 88.88 79 ILE A C 1
ATOM 610 O O . ILE A 1 79 ? 5.718 4.120 -6.895 1.00 88.88 79 ILE A O 1
ATOM 614 N N . VAL A 1 80 ? 7.475 3.226 -5.827 1.00 91.06 80 VAL A N 1
ATOM 615 C CA . VAL A 1 80 ? 8.421 3.361 -6.941 1.00 91.06 80 VAL A CA 1
ATOM 616 C C . VAL A 1 80 ? 8.745 1.974 -7.502 1.00 91.06 80 VAL A C 1
ATOM 618 O O . VAL A 1 80 ? 9.405 1.184 -6.820 1.00 91.06 80 VAL A O 1
ATOM 621 N N . PRO A 1 81 ? 8.298 1.626 -8.720 1.00 89.88 81 PRO A N 1
ATOM 622 C CA . PRO A 1 81 ? 8.704 0.388 -9.376 1.00 89.88 81 PRO A CA 1
ATOM 623 C C . PRO A 1 81 ? 10.146 0.491 -9.882 1.00 89.88 81 PRO A C 1
ATOM 625 O O . PRO A 1 81 ? 10.570 1.547 -10.341 1.00 89.88 81 PRO A O 1
ATOM 628 N N . TYR A 1 82 ? 10.887 -0.612 -9.866 1.00 89.25 82 TYR A N 1
ATOM 629 C CA . TYR A 1 82 ? 12.218 -0.700 -10.470 1.00 89.25 82 TYR A CA 1
ATOM 630 C C . TYR A 1 82 ? 12.307 -1.902 -11.404 1.00 89.25 82 TYR A C 1
ATOM 632 O O . TYR A 1 82 ? 11.812 -2.988 -11.081 1.00 89.25 82 TYR A O 1
ATOM 640 N N . ASP A 1 83 ? 12.977 -1.714 -12.538 1.00 88.12 83 ASP A N 1
ATOM 641 C CA . ASP A 1 83 ? 13.277 -2.787 -13.485 1.00 88.12 83 ASP A CA 1
ATOM 642 C C . ASP A 1 83 ? 14.471 -3.655 -13.037 1.00 88.12 83 ASP A C 1
ATOM 644 O O . ASP A 1 83 ? 15.088 -3.433 -11.988 1.00 88.12 83 ASP A O 1
ATOM 648 N N . SER A 1 84 ? 14.802 -4.673 -13.838 1.00 88.50 84 SER A N 1
ATOM 649 C CA . SER A 1 84 ? 15.925 -5.589 -13.583 1.00 88.50 84 SER A CA 1
ATOM 650 C C . SER A 1 84 ? 17.297 -4.915 -13.551 1.00 88.50 84 SER A C 1
ATOM 652 O O . SER A 1 84 ? 18.235 -5.487 -13.005 1.00 88.50 84 SER A O 1
ATOM 654 N N . ASN A 1 85 ? 17.416 -3.708 -14.104 1.00 91.75 85 ASN A N 1
ATOM 655 C CA . ASN A 1 85 ? 18.642 -2.916 -14.130 1.00 91.75 85 ASN A CA 1
ATOM 656 C C . ASN A 1 85 ? 18.673 -1.869 -13.006 1.00 91.75 85 ASN A C 1
ATOM 658 O O . ASN A 1 85 ? 19.522 -0.980 -13.017 1.00 91.75 85 ASN A O 1
ATOM 662 N N . ASN A 1 86 ? 17.759 -1.959 -12.032 1.00 88.56 86 ASN A N 1
ATOM 663 C CA . ASN A 1 86 ? 17.578 -0.985 -10.956 1.00 88.56 86 ASN A CA 1
ATOM 664 C C . ASN A 1 86 ? 17.222 0.427 -11.443 1.00 88.56 86 ASN A C 1
ATOM 666 O O . ASN A 1 86 ? 17.398 1.390 -10.693 1.00 88.56 86 ASN A O 1
ATOM 670 N N . LYS A 1 87 ? 16.686 0.573 -12.657 1.00 92.56 87 LYS A N 1
ATOM 671 C CA . LYS A 1 87 ? 16.153 1.850 -13.119 1.00 92.56 87 LYS A CA 1
ATOM 672 C C . LYS A 1 87 ? 14.780 2.065 -12.493 1.00 92.56 87 LYS A C 1
ATOM 674 O O . LYS A 1 87 ? 13.898 1.215 -12.619 1.00 92.56 87 LYS A O 1
ATOM 679 N N . ALA A 1 88 ? 14.616 3.195 -11.811 1.00 91.06 88 ALA A N 1
ATOM 680 C CA . ALA A 1 88 ? 13.324 3.605 -11.279 1.00 91.06 88 ALA A CA 1
ATOM 681 C C . ALA A 1 88 ? 12.358 3.914 -12.433 1.00 91.06 88 ALA A C 1
ATOM 683 O O . ALA A 1 88 ? 12.714 4.606 -13.390 1.00 91.06 88 ALA A O 1
ATOM 684 N N . GLY A 1 89 ? 11.145 3.384 -12.337 1.00 88.50 89 GLY A N 1
ATOM 685 C CA . GLY A 1 89 ? 10.010 3.815 -13.139 1.00 88.50 89 GLY A CA 1
ATOM 686 C C . GLY A 1 89 ? 9.306 5.011 -12.502 1.00 88.50 89 GLY A C 1
ATOM 687 O O . GLY A 1 89 ? 9.791 5.603 -11.538 1.00 88.50 89 GLY A O 1
ATOM 688 N N . THR A 1 90 ? 8.141 5.355 -13.042 1.00 89.50 90 THR A N 1
ATOM 689 C CA . THR A 1 90 ? 7.319 6.458 -12.537 1.00 89.50 90 THR A CA 1
ATOM 690 C C . THR A 1 90 ? 6.820 6.158 -11.117 1.00 89.50 90 THR A C 1
ATOM 692 O O . THR A 1 90 ? 6.175 5.119 -10.929 1.00 89.50 90 THR A O 1
ATOM 695 N N . PRO A 1 91 ? 7.099 7.033 -10.131 1.00 90.69 91 PRO A N 1
ATOM 696 C CA . PRO A 1 91 ? 6.513 6.946 -8.799 1.00 90.69 91 PRO A CA 1
ATOM 697 C C . PRO A 1 91 ? 4.992 7.092 -8.835 1.00 90.69 91 PRO A C 1
ATOM 699 O O . PRO A 1 91 ? 4.442 7.775 -9.699 1.00 90.69 91 PRO A O 1
ATOM 702 N N . LEU A 1 92 ? 4.326 6.468 -7.873 1.00 87.44 92 LEU A N 1
ATOM 703 C CA . LEU A 1 92 ? 2.902 6.638 -7.630 1.00 87.44 92 LEU A CA 1
ATOM 704 C C . LEU A 1 92 ? 2.677 7.172 -6.230 1.00 87.44 92 LEU A C 1
ATOM 706 O O . LEU A 1 92 ? 2.943 6.447 -5.275 1.00 87.44 92 LEU A O 1
ATOM 710 N N . ASP A 1 93 ? 2.136 8.378 -6.132 1.00 91.56 93 ASP A N 1
ATOM 711 C CA . ASP A 1 93 ? 1.829 9.028 -4.862 1.00 91.56 93 ASP A CA 1
ATOM 712 C C . ASP A 1 93 ? 0.341 8.914 -4.551 1.00 91.56 93 ASP A C 1
ATOM 714 O O . ASP A 1 93 ? -0.518 9.237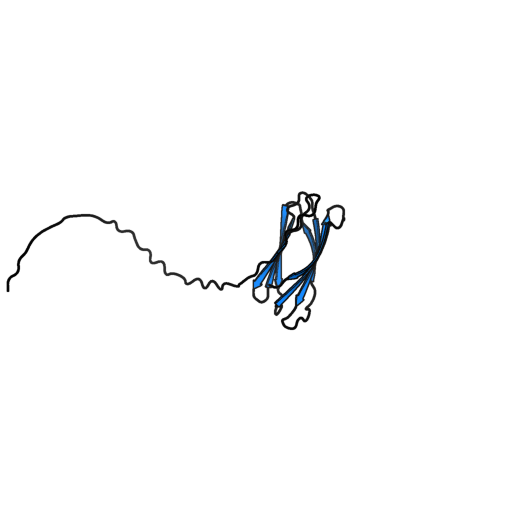 -5.374 1.00 91.56 93 ASP A O 1
ATOM 718 N N . HIS A 1 94 ? 0.036 8.394 -3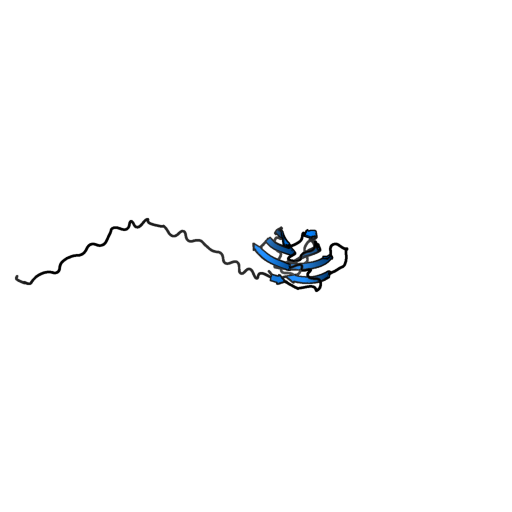.371 1.00 90.00 94 HIS A N 1
ATOM 719 C CA . HIS A 1 94 ? -1.312 8.084 -2.934 1.00 90.00 94 HIS A CA 1
ATOM 720 C C . HIS A 1 94 ? -1.513 8.598 -1.509 1.00 90.00 94 HIS A C 1
ATOM 722 O O . HIS A 1 94 ? -0.620 8.522 -0.668 1.00 90.00 94 HIS A O 1
ATOM 728 N N . LYS A 1 95 ? -2.723 9.079 -1.231 1.00 92.69 95 LYS A N 1
ATOM 729 C CA . LYS A 1 95 ? -3.174 9.451 0.108 1.00 92.69 95 LYS A CA 1
ATOM 730 C C . LYS A 1 95 ? -4.505 8.778 0.364 1.00 92.69 95 LYS A C 1
ATOM 732 O O . LYS A 1 95 ? -5.425 8.918 -0.441 1.00 92.69 95 LYS A O 1
ATOM 737 N N . VAL A 1 96 ? -4.594 8.029 1.454 1.00 91.50 96 VAL A N 1
ATOM 738 C CA . VAL A 1 96 ? -5.792 7.259 1.791 1.00 91.50 96 VAL A CA 1
ATOM 739 C C . VAL A 1 96 ? -6.140 7.464 3.252 1.00 91.50 96 VAL A C 1
ATOM 741 O O . VAL A 1 96 ? -5.267 7.425 4.114 1.00 91.50 96 VAL A O 1
ATOM 744 N N . THR A 1 97 ? -7.419 7.678 3.525 1.00 93.00 97 THR A N 1
ATOM 745 C CA . THR A 1 97 ? -7.961 7.688 4.881 1.00 93.00 97 THR A CA 1
ATOM 746 C C . THR A 1 97 ? -8.656 6.353 5.106 1.00 93.00 97 THR A C 1
ATOM 748 O O . THR A 1 97 ? -9.410 5.909 4.242 1.00 93.00 97 THR A O 1
ATOM 751 N N . ILE A 1 98 ? -8.346 5.696 6.220 1.00 91.06 98 ILE A N 1
ATOM 752 C CA . ILE A 1 98 ? -8.814 4.349 6.546 1.00 91.06 98 ILE A CA 1
ATOM 753 C C . ILE A 1 98 ? -9.513 4.420 7.897 1.00 91.06 98 ILE A C 1
ATOM 755 O O . ILE A 1 98 ? -8.893 4.779 8.906 1.00 91.06 98 ILE A O 1
ATOM 759 N N . ASP A 1 99 ? -10.801 4.096 7.907 1.00 92.19 99 ASP A N 1
ATOM 760 C CA . ASP A 1 99 ? -11.606 4.069 9.123 1.00 92.19 99 ASP A CA 1
ATOM 761 C C . ASP A 1 99 ? -11.137 2.969 10.083 1.00 92.19 99 ASP A C 1
ATOM 763 O O . ASP A 1 99 ? -10.292 2.129 9.762 1.00 92.19 99 ASP A O 1
ATOM 767 N N . SER A 1 100 ? -11.627 3.022 11.319 1.00 89.62 100 SER A N 1
ATOM 768 C CA . SER A 1 100 ? -11.253 2.058 12.348 1.00 89.62 100 SER A CA 1
ATOM 769 C C . SER A 1 100 ? -11.743 0.652 12.004 1.00 89.62 100 SER A C 1
ATOM 771 O O . SER A 1 100 ? -12.908 0.445 11.670 1.00 89.62 100 SER A O 1
ATOM 773 N N . ASN A 1 101 ? -10.858 -0.333 12.151 1.00 88.44 101 ASN A N 1
ATOM 774 C CA . ASN A 1 101 ? -11.079 -1.738 11.794 1.00 88.44 101 ASN A CA 1
ATOM 775 C C . ASN A 1 101 ? -11.413 -1.983 10.314 1.00 88.44 101 ASN A C 1
ATOM 777 O O . ASN A 1 101 ? -12.018 -3.008 10.000 1.00 88.44 101 ASN A O 1
ATOM 781 N N . ASP A 1 102 ? -11.015 -1.070 9.427 1.00 91.19 102 ASP A N 1
ATOM 782 C CA . ASP A 1 102 ? -11.216 -1.199 7.984 1.00 91.19 102 ASP A CA 1
ATOM 783 C C . ASP A 1 102 ? -9.901 -1.494 7.247 1.00 91.19 102 ASP A C 1
ATOM 785 O O . ASP A 1 102 ? -8.792 -1.341 7.783 1.00 91.19 102 ASP A O 1
ATOM 789 N N . ASP A 1 103 ? -10.021 -1.929 5.998 1.00 88.94 103 ASP A N 1
ATOM 790 C CA . ASP A 1 103 ? -8.897 -2.192 5.118 1.00 88.94 103 ASP A CA 1
ATOM 791 C C . ASP A 1 103 ? -9.168 -1.773 3.675 1.00 88.94 103 ASP A C 1
ATOM 793 O O . ASP A 1 103 ? -10.290 -1.800 3.178 1.00 88.94 103 ASP A O 1
ATOM 797 N N . ILE A 1 104 ? -8.103 -1.374 2.982 1.00 87.50 104 ILE A N 1
ATOM 798 C CA . ILE A 1 104 ? -8.178 -0.993 1.578 1.00 87.50 104 ILE A CA 1
ATOM 799 C C . ILE A 1 104 ? -7.223 -1.849 0.759 1.00 87.50 104 ILE A C 1
ATOM 801 O O . ILE A 1 104 ? -6.011 -1.896 0.989 1.00 87.50 104 ILE A O 1
ATOM 805 N N . ASP A 1 105 ? -7.794 -2.485 -0.258 1.00 87.62 105 ASP A N 1
ATOM 806 C CA . ASP A 1 105 ? -7.098 -3.287 -1.248 1.00 87.62 105 ASP A CA 1
ATOM 807 C C . ASP A 1 105 ? -6.801 -2.480 -2.516 1.00 87.62 105 ASP A C 1
ATOM 809 O O . ASP A 1 105 ? -7.690 -1.923 -3.160 1.00 87.62 105 ASP A O 1
ATOM 813 N N . PHE A 1 106 ? -5.552 -2.532 -2.965 1.00 84.75 106 PHE A N 1
ATOM 814 C CA . PHE A 1 106 ? -5.099 -1.897 -4.194 1.00 84.75 106 PHE A CA 1
ATOM 815 C C . PHE A 1 106 ? -4.450 -2.905 -5.132 1.00 84.75 106 PHE A C 1
ATOM 817 O O . PHE A 1 106 ? -3.726 -3.814 -4.725 1.00 84.75 106 PHE A O 1
ATOM 824 N N . THR A 1 107 ? -4.669 -2.722 -6.432 1.00 85.06 107 THR A N 1
ATOM 825 C CA . THR A 1 107 ? -3.962 -3.469 -7.476 1.00 85.06 107 THR A CA 1
ATOM 826 C C . THR A 1 107 ? -3.349 -2.492 -8.457 1.00 85.06 107 THR A C 1
ATOM 828 O O . THR A 1 107 ? 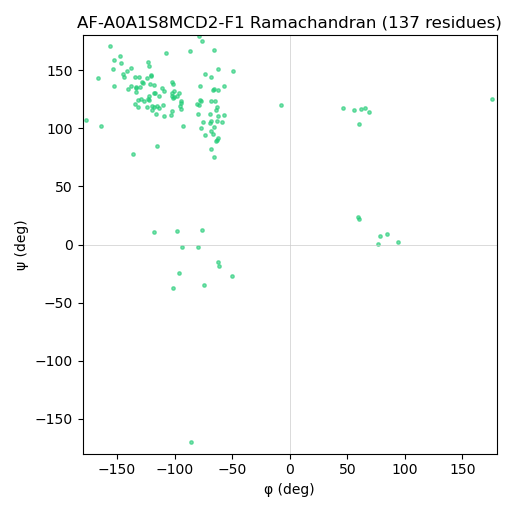-4.061 -1.696 -9.062 1.00 85.06 107 THR A O 1
ATOM 831 N N . TYR A 1 108 ? -2.037 -2.588 -8.651 1.00 82.88 108 TYR A N 1
ATOM 832 C CA . TYR A 1 108 ? -1.316 -1.751 -9.597 1.00 82.88 108 TYR A CA 1
ATOM 833 C C . TYR A 1 108 ? -0.668 -2.583 -10.702 1.00 82.88 108 TYR A C 1
ATOM 835 O O . TYR A 1 108 ? -0.099 -3.646 -10.444 1.00 82.88 108 TYR A O 1
ATOM 843 N N . LEU A 1 109 ? -0.775 -2.088 -11.938 1.00 83.44 109 LEU A N 1
ATOM 844 C CA . LEU A 1 109 ? -0.132 -2.646 -13.122 1.00 83.44 109 LEU A CA 1
ATOM 845 C C . LEU A 1 109 ? 1.198 -1.922 -13.363 1.00 83.44 109 LEU A C 1
ATOM 847 O O . LEU A 1 109 ? 1.236 -0.740 -13.672 1.00 83.44 109 LEU A O 1
ATOM 851 N N . CYS A 1 110 ? 2.282 -2.673 -13.271 1.00 78.94 110 CYS A N 1
ATOM 852 C CA . CYS A 1 110 ? 3.666 -2.238 -13.366 1.00 78.94 110 CYS A CA 1
ATOM 853 C C . CYS A 1 110 ? 4.456 -3.222 -14.249 1.00 78.94 110 CYS A C 1
ATOM 855 O O . CYS A 1 110 ? 5.171 -4.091 -13.739 1.00 78.94 110 CYS A O 1
ATOM 857 N N . PRO A 1 111 ? 4.312 -3.145 -15.585 1.00 79.25 111 PRO A N 1
ATOM 858 C CA . PRO A 1 111 ? 5.002 -4.048 -16.497 1.00 79.25 111 PRO A CA 1
ATOM 859 C C . PRO A 1 111 ? 6.522 -3.912 -16.391 1.00 79.25 111 PRO A C 1
ATOM 861 O O . PRO A 1 111 ? 7.047 -2.802 -16.385 1.00 79.25 111 PRO A O 1
ATOM 864 N N . GLY A 1 112 ? 7.227 -5.042 -16.306 1.00 77.81 112 GLY A N 1
ATOM 865 C CA . GLY A 1 112 ? 8.695 -5.066 -16.241 1.00 77.81 112 GLY A CA 1
ATOM 866 C C . GLY A 1 112 ? 9.304 -4.696 -14.881 1.00 77.81 112 GLY A C 1
ATOM 867 O O . GLY A 1 112 ? 10.525 -4.728 -14.739 1.00 77.81 112 GLY A O 1
ATOM 868 N N . ALA A 1 113 ? 8.485 -4.390 -13.871 1.00 84.00 113 ALA A N 1
ATOM 869 C CA . ALA A 1 113 ? 8.971 -4.100 -12.528 1.00 84.00 113 ALA A CA 1
ATOM 870 C C . ALA A 1 113 ? 9.315 -5.391 -11.766 1.00 84.00 113 ALA A C 1
ATOM 872 O O . ALA A 1 113 ? 8.461 -6.249 -11.513 1.00 84.00 113 ALA A O 1
ATOM 873 N N . VAL A 1 114 ? 10.574 -5.515 -11.350 1.00 81.94 114 VAL A N 1
ATOM 874 C CA . VAL A 1 114 ? 11.060 -6.678 -10.592 1.00 81.94 114 VAL A CA 1
ATOM 875 C C . VAL A 1 114 ? 11.060 -6.440 -9.084 1.00 81.94 114 VAL A C 1
ATOM 877 O O . VAL A 1 114 ? 10.956 -7.402 -8.331 1.00 81.94 114 VAL A O 1
ATOM 880 N N . LYS A 1 115 ? 11.129 -5.182 -8.639 1.00 84.31 115 LYS A N 1
ATOM 881 C CA . LYS A 1 115 ? 11.107 -4.785 -7.224 1.00 84.31 115 LYS A CA 1
ATOM 882 C C . LYS A 1 115 ? 10.416 -3.430 -7.061 1.00 84.31 115 LYS A C 1
ATOM 884 O O . LYS A 1 115 ? 10.296 -2.679 -8.027 1.00 84.31 115 LYS A O 1
ATOM 889 N N . PHE A 1 116 ? 9.995 -3.113 -5.843 1.00 85.25 116 PHE A N 1
ATOM 890 C CA . PHE A 1 116 ? 9.288 -1.872 -5.522 1.00 85.25 116 PHE A CA 1
ATOM 891 C C . PHE A 1 116 ? 9.930 -1.214 -4.309 1.00 85.25 116 PHE A C 1
ATOM 893 O O . PHE A 1 116 ? 10.365 -1.913 -3.403 1.00 85.25 116 PHE A O 1
ATOM 900 N N . CYS A 1 117 ? 9.995 0.110 -4.275 1.00 87.38 117 CYS A N 1
ATOM 901 C CA . CYS A 1 117 ? 10.217 0.853 -3.041 1.00 87.38 117 CYS A CA 1
ATOM 902 C C . CYS A 1 117 ? 8.868 1.383 -2.570 1.00 87.38 117 CYS A C 1
ATOM 904 O O . CYS A 1 117 ? 8.171 2.022 -3.356 1.00 87.38 117 CYS A O 1
ATOM 906 N N . LEU A 1 118 ? 8.504 1.102 -1.326 1.00 86.12 118 LEU A N 1
ATOM 907 C CA . LEU A 1 118 ? 7.403 1.768 -0.647 1.00 86.12 118 LEU A CA 1
ATOM 908 C C . LEU A 1 118 ? 7.996 2.796 0.303 1.00 86.12 118 LEU A C 1
ATOM 910 O O . LEU A 1 118 ? 8.817 2.441 1.144 1.00 86.12 118 LEU A O 1
ATOM 914 N N . ILE A 1 119 ? 7.533 4.029 0.203 1.00 89.56 119 ILE A N 1
ATOM 915 C CA . ILE A 1 119 ? 7.795 5.085 1.175 1.00 89.56 119 ILE A CA 1
ATOM 916 C C . ILE A 1 119 ? 6.438 5.472 1.730 1.00 89.56 119 ILE A C 1
ATOM 918 O O . ILE A 1 119 ? 5.519 5.673 0.944 1.00 89.56 119 ILE A O 1
ATOM 922 N N . TYR A 1 120 ? 6.271 5.534 3.043 1.00 88.25 120 TYR A N 1
ATOM 923 C CA . TYR A 1 120 ? 4.983 5.904 3.613 1.00 88.25 120 TYR A CA 1
ATOM 924 C C . TYR A 1 120 ? 5.126 6.681 4.912 1.00 88.25 120 TYR A C 1
ATOM 926 O O . TYR A 1 120 ? 6.115 6.543 5.631 1.00 88.25 120 TYR A O 1
ATOM 934 N N . THR A 1 121 ? 4.083 7.445 5.209 1.00 89.88 121 THR A N 1
ATOM 935 C CA . THR A 1 121 ? 3.847 8.128 6.473 1.00 89.88 121 THR A CA 1
ATOM 936 C C . THR A 1 121 ? 2.402 7.872 6.881 1.00 89.88 121 THR A C 1
ATOM 938 O O . THR A 1 121 ? 1.484 8.030 6.081 1.00 89.88 121 THR A O 1
ATOM 941 N N . THR A 1 122 ? 2.197 7.467 8.127 1.00 88.88 122 THR A N 1
ATOM 942 C CA . THR A 1 122 ? 0.881 7.267 8.736 1.00 88.88 122 THR A CA 1
ATOM 943 C C . THR A 1 122 ? 0.643 8.358 9.765 1.00 88.88 122 THR A C 1
ATOM 945 O O . THR A 1 122 ? 1.495 8.610 10.617 1.00 88.88 122 THR A O 1
ATOM 948 N N . THR A 1 123 ? -0.528 8.975 9.704 1.00 90.12 123 THR A N 1
ATOM 949 C CA . THR A 1 123 ? -0.981 10.026 10.614 1.00 90.12 123 THR A CA 1
ATOM 950 C C . THR A 1 123 ? -2.262 9.605 11.331 1.00 90.12 123 THR A C 1
ATOM 952 O O . THR A 1 123 ? -3.081 8.883 10.757 1.00 90.12 123 THR A O 1
ATOM 955 N N . ASP A 1 124 ? -2.419 10.016 12.591 1.00 87.12 124 ASP A N 1
ATOM 956 C CA . ASP A 1 124 ? -3.658 9.812 13.353 1.00 87.12 124 ASP A CA 1
ATOM 957 C C . ASP A 1 124 ? -4.744 10.809 12.918 1.00 87.12 124 ASP A C 1
ATOM 95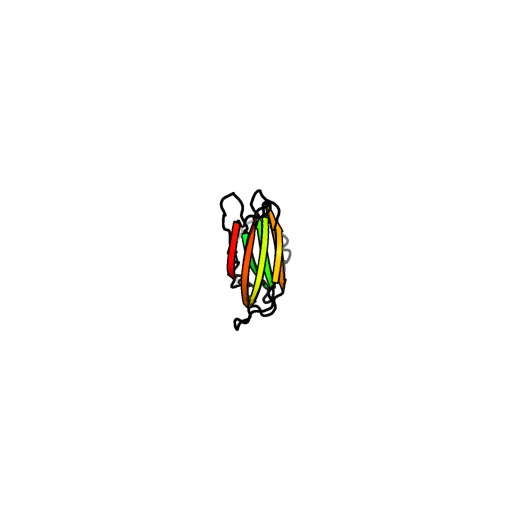9 O O . ASP A 1 124 ? -4.505 11.727 12.129 1.00 87.12 124 ASP A O 1
ATOM 963 N N . SER A 1 125 ? -5.951 10.658 13.462 1.00 84.75 125 SER A N 1
ATOM 964 C CA . SER A 1 125 ? -7.072 11.570 13.203 1.00 84.75 125 SER A CA 1
ATOM 965 C C . SER A 1 125 ? -6.831 13.013 13.668 1.00 84.75 125 SER A C 1
ATOM 967 O O . SER A 1 125 ? -7.572 13.910 13.274 1.00 84.75 125 SER A O 1
ATOM 969 N N . ASN A 1 126 ? -5.819 13.252 14.506 1.00 85.88 126 ASN A N 1
ATOM 970 C CA . ASN A 1 126 ? -5.425 14.583 14.969 1.00 85.88 126 ASN A CA 1
ATOM 971 C C . ASN A 1 126 ? -4.314 15.195 14.095 1.00 85.88 126 ASN A C 1
ATOM 973 O O . ASN A 1 126 ? -3.904 16.330 14.335 1.00 85.88 126 ASN A O 1
ATOM 977 N N . GLY A 1 127 ? -3.825 14.461 13.089 1.00 84.94 127 GLY A N 1
ATOM 978 C CA . GLY A 1 127 ? -2.745 14.877 12.198 1.00 84.94 127 GLY A CA 1
ATOM 979 C C . GLY A 1 127 ? -1.335 14.614 12.735 1.00 84.94 127 GLY A C 1
ATOM 980 O O . GLY A 1 127 ? -0.366 15.070 12.127 1.00 84.94 127 GLY A O 1
ATOM 981 N N . ASN A 1 128 ? -1.180 13.883 13.842 1.00 85.19 128 ASN A N 1
ATOM 982 C CA . ASN A 1 128 ? 0.137 13.520 14.362 1.00 85.19 128 ASN A CA 1
ATOM 983 C C . ASN A 1 128 ? 0.727 12.368 13.551 1.00 85.19 128 ASN A C 1
ATOM 985 O O . ASN A 1 128 ? 0.046 11.379 13.287 1.00 85.19 128 ASN A O 1
ATOM 989 N N . SER A 1 129 ? 2.014 12.456 13.212 1.00 85.69 129 SER A N 1
ATOM 990 C CA . SER A 1 129 ? 2.737 11.333 12.607 1.00 85.69 129 SER A CA 1
ATOM 991 C C . SER A 1 129 ? 2.903 10.200 13.621 1.00 85.69 129 SER A C 1
ATOM 993 O O . SER A 1 129 ? 3.448 10.407 14.705 1.00 85.69 129 SER A O 1
ATOM 995 N N . ILE A 1 130 ? 2.431 9.009 13.259 1.00 82.50 130 ILE A N 1
ATOM 996 C CA . ILE A 1 130 ? 2.496 7.791 14.079 1.00 82.50 130 ILE A CA 1
ATOM 997 C C . ILE A 1 130 ? 3.632 6.887 13.602 1.00 82.50 130 ILE A C 1
ATOM 999 O O . ILE A 1 130 ? 4.310 6.245 14.403 1.00 82.50 130 ILE A O 1
ATOM 1003 N N . ASP A 1 131 ? 3.833 6.827 12.286 1.00 80.62 131 ASP A N 1
ATOM 1004 C CA . ASP A 1 131 ? 4.862 6.005 11.669 1.00 80.62 131 ASP A CA 1
ATOM 1005 C C . ASP A 1 131 ? 5.295 6.585 10.333 1.00 80.62 131 ASP A C 1
ATOM 1007 O O . ASP A 1 131 ? 4.504 7.185 9.610 1.00 80.62 131 ASP A O 1
ATOM 1011 N N . SER A 1 132 ? 6.542 6.332 9.977 1.00 82.56 132 SER A N 1
ATOM 1012 C CA . SER A 1 132 ? 7.045 6.589 8.639 1.00 82.56 132 SER A CA 1
ATOM 1013 C C . SER A 1 132 ? 8.184 5.635 8.344 1.00 82.56 132 SER A C 1
ATOM 1015 O O . SER A 1 132 ? 9.063 5.446 9.189 1.00 82.56 132 SER A O 1
ATOM 1017 N N . ASP A 1 133 ? 8.197 5.059 7.152 1.00 81.62 133 ASP A N 1
ATOM 1018 C CA . ASP A 1 133 ? 9.245 4.130 6.755 1.00 81.62 133 ASP A CA 1
ATOM 1019 C C . ASP A 1 133 ? 9.441 4.131 5.236 1.00 81.62 133 ASP A C 1
ATOM 1021 O O . ASP A 1 133 ? 8.555 4.501 4.465 1.00 81.62 133 ASP A O 1
ATOM 1025 N N . ALA A 1 134 ? 10.619 3.690 4.808 1.00 81.62 134 ALA A N 1
ATOM 1026 C CA . ALA A 1 134 ? 10.974 3.496 3.414 1.00 81.62 134 ALA A CA 1
ATOM 1027 C C . ALA A 1 134 ? 11.605 2.113 3.248 1.00 81.62 134 ALA A C 1
ATOM 1029 O O . ALA A 1 134 ? 12.643 1.809 3.840 1.00 81.62 134 ALA A O 1
ATOM 1030 N N . ARG A 1 135 ? 10.986 1.248 2.441 1.00 80.12 135 ARG A N 1
ATOM 1031 C CA . ARG A 1 135 ? 11.394 -0.154 2.320 1.00 80.12 135 ARG A CA 1
ATOM 1032 C C . ARG A 1 135 ? 11.388 -0.645 0.886 1.00 80.12 135 ARG A C 1
ATOM 1034 O O . ARG A 1 135 ? 10.434 -0.454 0.135 1.00 80.12 135 ARG A O 1
ATOM 1041 N N . MET A 1 136 ? 12.442 -1.383 0.548 1.00 80.31 136 MET A N 1
ATOM 1042 C CA . MET A 1 136 ? 12.506 -2.158 -0.685 1.00 80.31 136 MET A CA 1
ATOM 1043 C C . MET A 1 136 ? 11.742 -3.471 -0.519 1.00 80.31 136 MET A C 1
ATOM 1045 O O . MET A 1 136 ? 12.074 -4.310 0.316 1.00 80.31 136 MET A O 1
ATOM 1049 N N . ILE A 1 137 ? 10.741 -3.656 -1.363 1.00 75.12 137 ILE A N 1
ATOM 1050 C CA . ILE A 1 137 ? 9.906 -4.839 -1.459 1.00 75.12 137 ILE A CA 1
ATOM 1051 C C . ILE A 1 137 ? 10.371 -5.635 -2.678 1.00 75.12 137 ILE A C 1
ATOM 1053 O O . ILE A 1 137 ? 10.208 -5.225 -3.833 1.00 75.12 137 ILE A O 1
ATOM 1057 N N . TYR A 1 138 ? 10.956 -6.795 -2.399 1.00 68.75 138 TYR A N 1
ATOM 1058 C CA . TYR A 1 138 ? 11.298 -7.794 -3.403 1.00 68.75 138 TYR A CA 1
ATOM 1059 C C . TYR A 1 138 ? 10.133 -8.772 -3.503 1.00 68.75 138 TYR A C 1
ATOM 1061 O O . TYR A 1 138 ? 9.943 -9.629 -2.639 1.00 68.75 138 TYR A O 1
ATOM 1069 N N . VAL A 1 139 ? 9.336 -8.593 -4.546 1.00 62.53 139 VAL A N 1
ATOM 1070 C CA . VAL A 1 139 ? 8.214 -9.461 -4.922 1.00 62.53 139 VAL A CA 1
ATOM 1071 C C . VAL A 1 139 ? 8.597 -10.324 -6.106 1.00 62.53 139 VAL A C 1
ATOM 1073 O O . VAL A 1 139 ? 9.604 -9.997 -6.773 1.00 62.53 139 VAL A O 1
#

Sequence (139 aa):
MTKKRFFSALLALTLSIGISSQIPTLASAKTVNTKAYTNSKNYGAGVVANFSFRRYSPNKIKYNISNPSSQQITVDYTIVPYDSNNKAGTPLDHKVTIDSNDDIDFTYLCPGAVKFCLIYTTTDSNGNSIDSDARMIYV

Radius of gyration: 28.77 Å; Cα contacts (8 Å, |Δi|>4): 278; chains: 1; bounding box: 43×102×41 Å

Secondary structure (DSSP, 8-state):
------------------------------------EEE---BTTTB--EEEEEEEETTEEEEEEEE-SSS-EEEEEEEEEE-TT--B---EEEEEEE-TTEEEEEEEE-TT--EEEEEEEEEETTS-EEEEEEEEE--